Protein AF-A0A7J3IKE1-F1 (afdb_monomer_lite)

pLDDT: mean 85.37, std 11.12, range [59.12, 97.94]

Radius of gyration: 24.13 Å; chains: 1; bounding box: 41×23×79 Å

Foldseek 3Di:
DVVVVVVVVVVVVVVVVVPPDPDDDDDDDPDQEWEDEQVDIPPNPQQWDDDRQEIEGNEAAEHAYEYPHHEQHEDEPCQHEQHHPVPDDNYHYPPYYHYHYDNYD

Secondary structure (DSSP, 8-state):
-HHHHHHHHHHHHHHHHHTT-----PPPP--SEEEE-SS-EESTTSSEEEETTEEEESS-EESEEEEES-EEEEEE-TT--EE--SSS-SEEEES-EEEEEES--

Sequence (105 aa):
MVTIRRISLVLVLVFFLVDCFDFKYVKAQDFAAIVITEYEVNPPEAPIKKNGKLYIFIGDISGRIDIFQATNIILDGAGHTLKGDGAWSGILIVDINGVTIKNLK

Structure (mmCIF, N/CA/C/O backbone):
data_AF-A0A7J3IKE1-F1
#
_entry.id   AF-A0A7J3IKE1-F1
#
loop_
_atom_site.group_PDB
_atom_site.id
_atom_site.type_symbol
_atom_site.label_atom_id
_atom_site.label_alt_id
_atom_site.label_comp_id
_atom_site.label_asym_id
_atom_site.label_entity_id
_atom_site.label_seq_id
_atom_site.pdbx_PDB_ins_code
_atom_site.Cartn_x
_atom_site.Cartn_y
_atom_site.Cartn_z
_atom_site.occupancy
_atom_site.B_iso_or_equiv
_atom_site.auth_seq_id
_atom_site.auth_comp_id
_atom_site.auth_asym_id
_atom_site.auth_atom_id
_atom_site.pdbx_PDB_model_num
ATOM 1 N N . MET A 1 1 ? 28.247 0.589 -61.179 1.00 60.56 1 MET A N 1
ATOM 2 C CA . MET A 1 1 ? 26.913 0.045 -60.815 1.00 60.56 1 MET A CA 1
ATOM 3 C C . MET A 1 1 ? 26.934 -0.913 -59.609 1.00 60.56 1 MET A C 1
ATOM 5 O O . MET A 1 1 ? 25.971 -0.924 -58.854 1.00 60.56 1 MET A O 1
ATOM 9 N N . VAL A 1 2 ? 28.009 -1.684 -59.375 1.00 60.06 2 VAL A N 1
ATOM 10 C CA . VAL A 1 2 ? 28.103 -2.663 -58.261 1.00 60.06 2 VAL A CA 1
ATOM 11 C C . VAL A 1 2 ? 28.288 -2.012 -56.877 1.00 60.06 2 VAL A C 1
ATOM 13 O O . VAL A 1 2 ? 27.703 -2.472 -55.902 1.00 60.06 2 VAL A O 1
ATOM 16 N N . THR A 1 3 ? 29.044 -0.917 -56.780 1.00 69.94 3 THR A N 1
ATOM 17 C CA . THR A 1 3 ? 29.317 -0.191 -55.521 1.00 69.94 3 THR A CA 1
ATOM 18 C C . THR A 1 3 ? 28.073 0.482 -54.939 1.00 69.94 3 THR A C 1
ATOM 20 O O . THR A 1 3 ? 27.832 0.382 -53.743 1.00 69.94 3 THR A O 1
ATOM 23 N N . ILE A 1 4 ? 27.231 1.076 -55.789 1.00 72.31 4 ILE A N 1
ATOM 24 C CA . ILE A 1 4 ? 25.973 1.721 -55.375 1.00 72.31 4 ILE A CA 1
ATOM 25 C C . ILE A 1 4 ? 24.978 0.682 -54.836 1.00 72.31 4 ILE A C 1
ATOM 27 O O . ILE A 1 4 ? 24.439 0.876 -53.756 1.00 72.31 4 ILE A O 1
ATOM 31 N N . ARG A 1 5 ? 24.811 -0.474 -55.506 1.00 72.81 5 ARG A N 1
ATOM 32 C CA . ARG A 1 5 ? 23.930 -1.563 -55.027 1.00 72.81 5 ARG A CA 1
ATOM 33 C C . ARG A 1 5 ? 24.354 -2.128 -53.667 1.00 72.81 5 ARG A C 1
ATOM 35 O O . ARG A 1 5 ? 23.492 -2.500 -52.879 1.00 72.81 5 ARG A O 1
ATOM 42 N N . ARG A 1 6 ? 25.661 -2.189 -53.387 1.00 77.69 6 ARG A N 1
ATOM 43 C CA . ARG A 1 6 ? 26.191 -2.643 -52.088 1.00 77.69 6 ARG A CA 1
ATOM 44 C C . ARG A 1 6 ? 25.922 -1.623 -50.982 1.00 77.69 6 ARG A C 1
ATOM 46 O O . ARG A 1 6 ? 25.487 -2.013 -49.907 1.00 77.69 6 ARG A O 1
ATOM 53 N N . ILE A 1 7 ? 26.110 -0.335 -51.267 1.00 83.12 7 ILE A N 1
ATOM 54 C CA . ILE A 1 7 ? 25.830 0.752 -50.319 1.00 83.12 7 ILE A CA 1
ATOM 55 C C . ILE A 1 7 ? 24.329 0.829 -50.010 1.00 83.12 7 ILE A C 1
ATOM 57 O O . ILE A 1 7 ? 23.957 0.907 -48.843 1.00 83.12 7 ILE A O 1
ATOM 61 N N . SER A 1 8 ? 23.465 0.727 -51.026 1.00 84.50 8 SER A N 1
ATOM 62 C CA . SER A 1 8 ? 22.010 0.727 -50.837 1.00 84.50 8 SER A CA 1
ATOM 63 C C . SER A 1 8 ? 21.529 -0.437 -49.967 1.00 84.50 8 SER A C 1
ATOM 65 O O . SER A 1 8 ? 20.668 -0.233 -49.119 1.00 84.50 8 SER A O 1
ATOM 67 N N . LEU A 1 9 ? 22.101 -1.638 -50.123 1.00 81.81 9 LEU A N 1
ATOM 68 C CA . LEU A 1 9 ? 21.738 -2.795 -49.297 1.00 81.81 9 LEU A CA 1
ATOM 69 C C . LEU A 1 9 ? 22.147 -2.603 -47.831 1.00 81.81 9 LEU A C 1
ATOM 71 O O . LEU A 1 9 ? 21.364 -2.901 -46.936 1.00 81.81 9 LEU A O 1
ATOM 75 N N . VAL A 1 10 ? 23.352 -2.078 -47.591 1.00 87.38 10 VAL A N 1
ATOM 76 C CA . VAL A 1 10 ? 23.843 -1.808 -46.231 1.00 87.38 10 VAL A CA 1
ATOM 77 C C . VAL A 1 10 ? 22.985 -0.742 -45.547 1.00 87.38 10 VAL A C 1
ATOM 79 O O . VAL A 1 10 ? 22.610 -0.923 -44.396 1.00 87.38 10 VAL A O 1
ATOM 82 N N . LEU A 1 11 ? 22.605 0.323 -46.256 1.00 83.25 11 LEU A N 1
ATOM 83 C CA . LEU A 1 11 ? 21.730 1.375 -45.725 1.00 83.25 11 LEU A CA 1
ATOM 84 C C . LEU A 1 11 ? 20.342 0.852 -45.338 1.00 83.25 11 LEU A C 1
ATOM 86 O O . LEU A 1 11 ? 19.855 1.179 -44.261 1.00 83.25 11 LEU A O 1
ATOM 90 N N . VAL A 1 12 ? 19.733 0.011 -46.180 1.00 84.06 12 VAL A N 1
ATOM 91 C CA . VAL A 1 12 ? 18.429 -0.609 -45.887 1.00 84.06 12 VAL A CA 1
ATOM 92 C C . VAL A 1 12 ? 18.519 -1.536 -44.674 1.00 84.06 12 VAL A C 1
ATOM 94 O O . VAL A 1 12 ? 17.634 -1.509 -43.824 1.00 84.06 12 VAL A O 1
ATOM 97 N N . LEU A 1 13 ? 19.601 -2.313 -44.562 1.00 78.50 13 LEU A N 1
ATOM 98 C CA . LEU A 1 13 ? 19.817 -3.214 -43.430 1.00 78.50 13 LEU A CA 1
ATOM 99 C C . LEU A 1 13 ? 19.990 -2.438 -42.116 1.00 78.50 13 LEU A C 1
ATOM 101 O O . LEU A 1 13 ? 19.423 -2.824 -41.101 1.00 78.50 13 LEU A O 1
ATOM 105 N N . VAL A 1 14 ? 20.736 -1.329 -42.144 1.00 81.94 14 V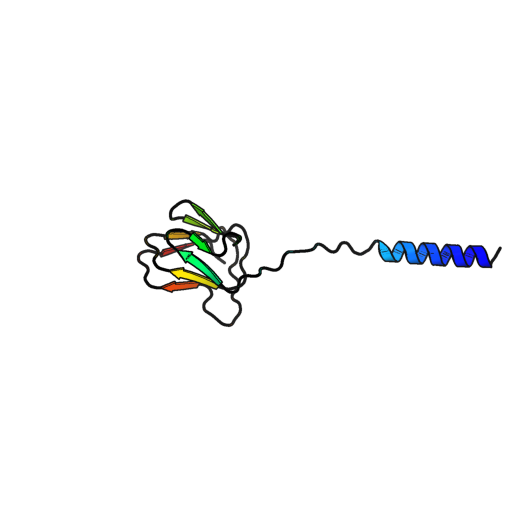AL A N 1
ATOM 106 C CA . VAL A 1 14 ? 20.933 -0.462 -40.974 1.00 81.94 14 VAL A CA 1
ATOM 107 C C . VAL A 1 14 ? 19.621 0.193 -40.557 1.00 81.94 1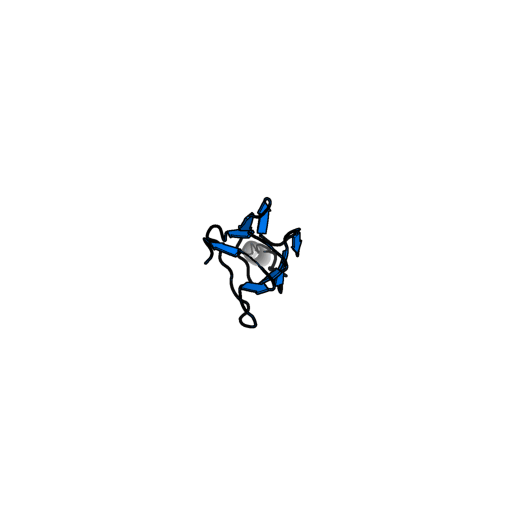4 VAL A C 1
ATOM 109 O O . VAL A 1 14 ? 19.336 0.216 -39.369 1.00 81.94 14 VAL A O 1
ATOM 112 N N . PHE A 1 1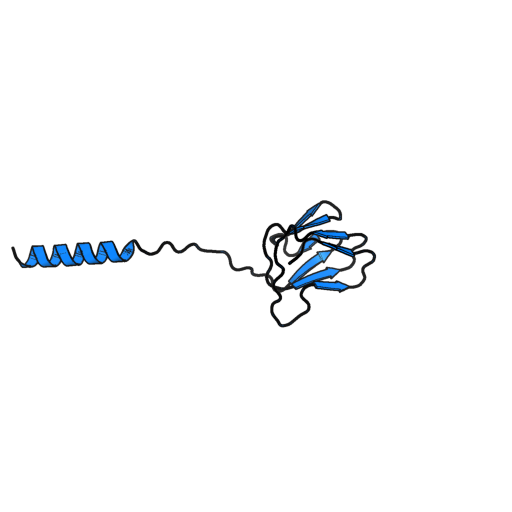5 ? 18.797 0.659 -41.498 1.00 76.31 15 PHE A N 1
ATOM 113 C CA . PHE A 1 15 ? 17.508 1.283 -41.176 1.00 76.31 15 PHE A CA 1
ATOM 114 C C . PHE A 1 15 ? 16.539 0.295 -40.505 1.00 76.31 15 PHE A C 1
ATOM 116 O O . PHE A 1 15 ? 15.957 0.610 -39.473 1.00 76.31 15 PHE A O 1
ATOM 123 N N . PHE A 1 16 ? 16.455 -0.939 -41.016 1.00 73.81 16 PHE A N 1
ATOM 124 C CA . PHE A 1 16 ? 15.618 -2.001 -40.437 1.00 73.81 16 PHE A CA 1
ATOM 125 C C . PHE A 1 16 ? 16.032 -2.413 -39.014 1.00 73.81 16 PHE A C 1
ATOM 127 O O . PHE A 1 16 ? 15.211 -2.925 -38.257 1.00 73.81 16 PHE A O 1
ATOM 134 N N . LEU A 1 17 ? 17.300 -2.215 -38.643 1.00 70.56 17 LEU A N 1
ATOM 135 C CA . LEU A 1 17 ? 17.819 -2.572 -37.320 1.00 70.56 17 LEU A CA 1
ATOM 136 C C . LEU A 1 17 ? 17.442 -1.555 -36.228 1.00 70.56 17 LEU A C 1
ATOM 138 O O . LEU A 1 17 ? 17.548 -1.886 -35.048 1.00 70.56 17 LEU A O 1
ATOM 142 N N . VAL A 1 18 ? 17.004 -0.343 -36.589 1.00 69.19 18 VAL A N 1
ATOM 143 C CA . VAL A 1 18 ? 16.702 0.733 -35.624 1.00 69.19 18 VAL A CA 1
ATOM 144 C C . VAL A 1 18 ? 15.246 0.680 -35.129 1.00 69.19 18 VAL A C 1
ATOM 146 O O . VAL A 1 18 ? 14.976 1.090 -34.004 1.00 69.19 18 VAL A O 1
ATOM 149 N N . ASP A 1 19 ? 14.324 0.090 -35.899 1.00 65.31 19 ASP A N 1
ATOM 150 C CA . ASP A 1 19 ? 12.872 0.150 -35.637 1.00 65.31 19 ASP A CA 1
ATOM 151 C C . ASP A 1 19 ? 12.326 -0.910 -34.652 1.00 65.31 19 ASP A C 1
ATOM 153 O O . ASP A 1 19 ? 11.133 -0.928 -34.354 1.00 65.31 19 ASP A O 1
ATOM 157 N N . CYS A 1 20 ? 13.159 -1.808 -34.114 1.00 65.75 20 CYS A N 1
ATOM 158 C CA . CYS A 1 20 ? 12.686 -2.927 -33.277 1.00 65.75 20 CYS A CA 1
ATOM 159 C C . CYS A 1 20 ? 12.588 -2.607 -31.766 1.00 65.75 20 CYS A C 1
ATOM 161 O O . CYS A 1 20 ? 12.267 -3.484 -30.961 1.00 65.75 20 CYS A O 1
ATOM 163 N N . PHE A 1 21 ? 12.869 -1.375 -31.344 1.00 61.47 21 PHE A N 1
ATOM 164 C CA . PHE A 1 21 ? 13.034 -1.050 -29.926 1.00 61.47 21 PHE A CA 1
ATOM 165 C C . PHE A 1 21 ? 11.947 -0.101 -29.404 1.00 61.47 21 PHE A C 1
ATOM 167 O O . PHE A 1 21 ? 12.187 1.088 -29.215 1.00 61.47 21 PHE A O 1
ATOM 174 N N . ASP A 1 22 ? 10.756 -0.635 -29.112 1.00 73.12 22 ASP A N 1
ATOM 175 C CA . ASP A 1 22 ? 9.754 0.061 -28.287 1.00 73.12 22 ASP A CA 1
ATOM 176 C C . ASP A 1 22 ? 10.070 -0.171 -26.799 1.00 73.12 22 ASP A C 1
ATOM 178 O O . ASP A 1 22 ? 9.571 -1.101 -26.158 1.00 73.12 22 ASP A O 1
ATOM 182 N N . PHE A 1 23 ? 10.974 0.640 -26.245 1.00 62.72 23 PHE A N 1
ATOM 183 C CA . PHE A 1 23 ? 11.235 0.633 -24.808 1.00 62.72 23 PHE A CA 1
ATOM 184 C C . PHE A 1 23 ? 10.184 1.475 -24.091 1.00 62.72 23 PHE A C 1
ATOM 186 O O . PHE A 1 23 ? 10.247 2.705 -24.058 1.00 62.72 23 PHE A O 1
ATOM 193 N N . LYS A 1 24 ? 9.233 0.801 -23.443 1.00 74.94 24 LYS A N 1
ATOM 194 C CA . LYS A 1 24 ? 8.325 1.460 -22.505 1.00 74.94 24 LYS A CA 1
ATOM 195 C C . LYS A 1 24 ? 9.069 1.760 -21.211 1.00 74.94 24 LYS A C 1
ATOM 197 O O . LYS A 1 24 ? 9.360 0.859 -20.428 1.00 74.94 24 LYS A O 1
ATOM 202 N N . TYR A 1 25 ? 9.361 3.035 -20.978 1.00 59.12 25 TYR A N 1
ATOM 203 C CA . TYR A 1 25 ? 9.832 3.502 -19.681 1.00 59.12 25 TYR A CA 1
ATOM 204 C C . TYR A 1 25 ? 8.718 3.302 -18.648 1.00 59.12 25 TYR A C 1
ATOM 206 O O . TYR A 1 25 ? 7.693 3.981 -18.684 1.00 59.12 25 TYR A O 1
ATOM 214 N N . VAL A 1 26 ? 8.912 2.354 -17.732 1.00 63.25 26 VAL A N 1
ATOM 215 C CA . VAL A 1 26 ? 8.065 2.195 -16.547 1.00 63.25 26 VAL A CA 1
ATOM 216 C C . VAL A 1 26 ? 8.796 2.842 -15.380 1.00 63.25 26 VAL A C 1
ATOM 218 O O . VAL A 1 26 ? 9.972 2.562 -15.145 1.00 63.25 26 VAL A O 1
ATOM 221 N N . LYS A 1 27 ? 8.114 3.735 -14.658 1.00 64.56 27 LYS A N 1
ATOM 222 C CA . LYS A 1 27 ? 8.658 4.331 -13.436 1.00 64.56 27 LYS A CA 1
ATOM 223 C C . LYS A 1 27 ? 8.862 3.209 -12.415 1.00 64.56 27 LYS A C 1
ATOM 225 O O . LYS A 1 27 ? 7.898 2.540 -12.050 1.00 64.56 27 LYS A O 1
ATOM 230 N N . ALA A 1 28 ? 10.103 2.987 -11.983 1.00 63.19 28 ALA A N 1
ATOM 231 C CA . ALA A 1 28 ? 10.374 2.080 -10.875 1.00 63.19 28 ALA A CA 1
ATOM 232 C C . ALA A 1 28 ? 9.685 2.613 -9.611 1.00 63.19 28 ALA A C 1
ATOM 234 O O . ALA A 1 28 ? 9.654 3.825 -9.380 1.00 63.19 28 ALA A O 1
ATOM 235 N N . GLN A 1 29 ? 9.102 1.719 -8.815 1.00 67.12 29 GLN A N 1
ATOM 236 C CA . GLN A 1 29 ? 8.557 2.096 -7.519 1.00 67.12 29 GLN A CA 1
ATOM 237 C C . GLN A 1 29 ? 9.716 2.443 -6.582 1.00 67.12 29 GLN A C 1
ATOM 239 O O . GLN A 1 29 ? 10.540 1.586 -6.279 1.00 67.12 29 GLN A O 1
ATOM 244 N N . ASP A 1 30 ? 9.772 3.699 -6.146 1.00 66.19 30 ASP A N 1
ATOM 245 C CA . ASP A 1 30 ? 10.898 4.275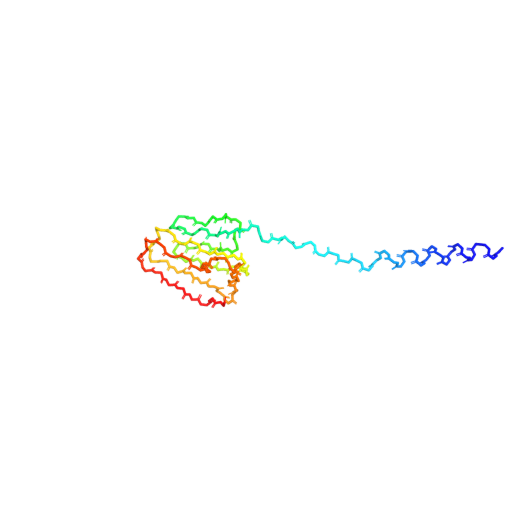 -5.401 1.00 66.19 30 ASP A CA 1
ATOM 246 C C . ASP A 1 30 ? 10.562 4.448 -3.910 1.00 66.19 30 ASP A C 1
ATOM 248 O O . ASP A 1 30 ? 10.825 5.481 -3.299 1.00 66.19 30 ASP A O 1
ATOM 252 N N . PHE A 1 31 ? 9.868 3.466 -3.328 1.00 66.69 31 PHE A N 1
ATOM 253 C CA . PHE A 1 31 ? 9.360 3.560 -1.959 1.00 66.69 31 PHE A CA 1
ATOM 254 C C . PHE A 1 31 ? 9.888 2.397 -1.125 1.00 66.69 31 PHE A C 1
ATOM 256 O O . PHE A 1 31 ? 9.461 1.260 -1.303 1.00 66.69 31 PHE A O 1
ATOM 263 N N . ALA A 1 32 ? 10.800 2.687 -0.193 1.00 72.56 32 ALA A N 1
ATOM 264 C CA . ALA A 1 32 ? 11.245 1.702 0.792 1.00 72.56 32 ALA A CA 1
ATOM 265 C C . ALA A 1 32 ? 10.109 1.335 1.768 1.00 72.56 32 ALA A C 1
ATOM 267 O O . ALA A 1 32 ? 9.938 0.171 2.119 1.00 72.56 32 ALA A O 1
ATOM 268 N N . ALA A 1 33 ? 9.303 2.322 2.170 1.00 88.25 33 ALA A N 1
ATOM 269 C CA . ALA A 1 33 ? 8.129 2.137 3.013 1.00 88.25 33 ALA A CA 1
ATOM 270 C C . ALA A 1 33 ? 7.047 3.162 2.658 1.00 88.25 33 ALA A C 1
ATOM 272 O O . ALA A 1 33 ? 7.357 4.324 2.389 1.00 88.25 33 ALA A O 1
ATOM 273 N N . ILE A 1 34 ? 5.787 2.731 2.681 1.00 93.25 34 ILE A N 1
ATOM 274 C CA . ILE A 1 34 ? 4.620 3.611 2.595 1.00 93.25 34 ILE A CA 1
ATOM 275 C C . ILE A 1 34 ? 4.045 3.750 3.997 1.00 93.25 34 ILE A C 1
ATOM 277 O O . ILE A 1 34 ? 3.635 2.765 4.607 1.00 93.25 34 ILE A O 1
ATOM 281 N N . VAL A 1 35 ? 3.999 4.977 4.496 1.00 94.62 35 VAL A N 1
ATOM 282 C CA . VAL A 1 35 ? 3.481 5.292 5.821 1.00 94.62 35 VAL A CA 1
ATOM 283 C C . VAL A 1 35 ? 2.029 5.732 5.712 1.00 94.62 35 VAL A C 1
ATOM 285 O O . VAL A 1 35 ? 1.699 6.650 4.961 1.00 94.62 35 VAL A O 1
ATOM 288 N N . ILE A 1 36 ? 1.159 5.084 6.479 1.00 94.69 36 ILE A N 1
ATOM 289 C CA . ILE A 1 36 ? -0.258 5.416 6.592 1.00 94.69 36 ILE A CA 1
ATOM 290 C C . ILE A 1 36 ? -0.530 5.908 8.010 1.00 94.69 36 ILE A C 1
ATOM 292 O O . ILE A 1 36 ? -0.344 5.180 8.985 1.00 94.69 36 ILE A O 1
ATOM 296 N N . THR A 1 37 ? -1.031 7.134 8.118 1.00 92.62 37 THR A N 1
ATOM 297 C CA . THR A 1 37 ? -1.533 7.704 9.374 1.00 92.62 37 THR A CA 1
ATOM 298 C C . THR A 1 37 ? -3.006 8.062 9.232 1.00 92.62 37 THR A C 1
ATOM 300 O O . THR A 1 37 ? -3.568 8.011 8.133 1.00 92.62 37 THR A O 1
ATOM 303 N N . GLU A 1 38 ? -3.657 8.477 10.321 1.00 88.12 38 GLU A N 1
ATOM 304 C CA . GLU A 1 38 ? -5.037 8.979 10.260 1.00 88.12 38 GLU A CA 1
ATOM 305 C C . GLU A 1 38 ? -5.195 10.184 9.313 1.00 88.12 38 GLU A C 1
ATOM 307 O O . GLU A 1 38 ? -6.276 10.385 8.756 1.00 88.12 38 GLU A O 1
ATOM 312 N N . TYR A 1 39 ? -4.129 10.948 9.046 1.00 88.75 39 TYR A N 1
ATOM 313 C CA . TYR A 1 39 ? -4.187 12.198 8.278 1.00 88.75 39 TYR A CA 1
ATOM 314 C C . TYR A 1 39 ? -3.620 12.083 6.867 1.00 88.75 39 TYR A C 1
ATOM 316 O O . TYR A 1 39 ? -4.178 12.694 5.953 1.00 88.75 39 TYR A O 1
ATOM 324 N N . GLU A 1 40 ? -2.654 11.202 6.632 1.00 92.12 40 GLU A N 1
ATOM 325 C CA . GLU A 1 40 ? -1.931 11.171 5.361 1.00 92.12 40 GLU A CA 1
ATOM 326 C C . GLU A 1 40 ? -1.487 9.772 4.923 1.00 92.12 40 GLU A C 1
ATOM 328 O O . GLU A 1 40 ? -1.498 8.808 5.691 1.00 92.12 40 GLU A O 1
ATOM 333 N N . VAL A 1 41 ? -1.118 9.699 3.645 1.00 95.06 41 VAL A N 1
ATOM 334 C CA . VAL A 1 41 ? -0.319 8.625 3.061 1.00 95.06 41 VAL A CA 1
ATOM 335 C C . VAL A 1 41 ? 0.979 9.271 2.596 1.00 95.06 41 VAL A C 1
ATOM 337 O O . VAL A 1 41 ? 0.935 10.245 1.844 1.00 95.06 41 VAL A O 1
ATOM 340 N N . ASN A 1 42 ? 2.112 8.746 3.047 1.00 93.19 42 ASN A N 1
ATOM 341 C CA . ASN A 1 42 ? 3.434 9.244 2.693 1.00 93.19 42 ASN A CA 1
ATOM 342 C C . ASN A 1 42 ? 4.261 8.109 2.068 1.00 93.19 42 ASN A C 1
ATOM 344 O O . ASN A 1 42 ? 4.400 7.058 2.697 1.00 93.19 42 ASN A O 1
AT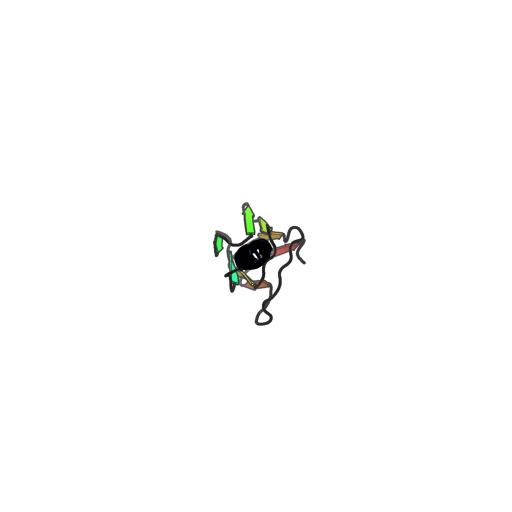OM 348 N N . PRO A 1 43 ? 4.828 8.286 0.867 1.00 92.00 43 PRO A N 1
ATOM 349 C CA . PRO A 1 43 ? 4.723 9.471 0.011 1.00 92.00 43 PRO A CA 1
ATOM 350 C C . PRO A 1 43 ? 3.327 9.657 -0.607 1.00 92.00 43 PRO A C 1
ATOM 352 O O . PRO A 1 43 ? 2.612 8.671 -0.803 1.00 92.00 43 PRO A O 1
ATOM 355 N N . PRO A 1 44 ? 2.924 10.901 -0.932 1.00 91.12 44 PRO A N 1
ATOM 356 C CA . PRO A 1 44 ? 1.607 11.188 -1.504 1.00 91.12 44 PRO A CA 1
ATOM 357 C C . PRO A 1 44 ? 1.425 10.604 -2.912 1.00 91.12 44 PRO A C 1
ATOM 359 O O . PRO A 1 44 ? 0.295 10.442 -3.368 1.00 91.12 44 PRO A O 1
ATOM 362 N N . GLU A 1 45 ? 2.516 10.257 -3.601 1.00 90.50 45 GLU A N 1
ATOM 363 C CA . GLU A 1 45 ? 2.498 9.566 -4.893 1.00 90.50 45 GLU A CA 1
ATOM 364 C C . GLU A 1 45 ? 2.374 8.040 -4.770 1.00 90.50 45 GLU A C 1
ATOM 366 O O . GLU A 1 45 ? 2.349 7.349 -5.794 1.00 90.50 45 GLU A O 1
ATOM 371 N N . ALA A 1 46 ? 2.322 7.491 -3.551 1.00 92.81 46 ALA A N 1
ATOM 372 C CA . ALA A 1 46 ? 2.078 6.070 -3.349 1.00 92.81 46 ALA A CA 1
ATOM 373 C C . ALA A 1 46 ? 0.756 5.657 -4.025 1.00 92.81 46 ALA A C 1
ATOM 375 O O . ALA A 1 46 ? -0.208 6.428 -4.018 1.00 92.81 46 ALA A O 1
ATOM 376 N N . PRO A 1 47 ? 0.657 4.438 -4.584 1.00 93.75 47 PRO A N 1
ATOM 377 C CA . PRO A 1 47 ? -0.540 3.973 -5.283 1.00 93.75 47 PRO A CA 1
ATOM 378 C C . PRO A 1 47 ? -1.646 3.558 -4.293 1.00 93.75 47 PRO A C 1
ATOM 380 O O . PRO A 1 47 ? -2.210 2.468 -4.376 1.00 93.75 47 PRO A O 1
ATOM 383 N N . ILE A 1 48 ? -1.976 4.444 -3.353 1.00 95.81 48 ILE A N 1
ATOM 384 C CA . ILE A 1 48 ? -3.035 4.298 -2.360 1.00 95.81 48 ILE A CA 1
ATOM 385 C C . ILE A 1 48 ? -3.903 5.552 -2.393 1.00 95.81 48 ILE A C 1
ATOM 387 O O . ILE A 1 48 ? -3.441 6.669 -2.168 1.00 95.81 48 ILE A O 1
ATOM 391 N N . LYS A 1 49 ? -5.200 5.367 -2.620 1.00 96.31 49 LYS A N 1
ATOM 392 C CA . LYS A 1 49 ? -6.197 6.430 -2.542 1.00 96.31 49 LYS A CA 1
ATOM 393 C C . LYS A 1 49 ? -6.836 6.445 -1.159 1.00 96.31 49 LYS A C 1
ATOM 395 O O . LYS A 1 49 ? -7.441 5.460 -0.738 1.00 96.31 49 LYS A O 1
ATOM 400 N N . LYS A 1 50 ? -6.758 7.587 -0.479 1.00 95.31 50 LYS A N 1
ATOM 401 C CA . LYS A 1 50 ? -7.425 7.817 0.804 1.00 95.31 50 LYS A CA 1
ATOM 402 C C . LYS A 1 50 ? -8.834 8.389 0.612 1.00 95.31 50 LYS A C 1
ATOM 404 O O . LYS A 1 50 ? -9.025 9.343 -0.140 1.00 95.31 50 LYS A O 1
ATOM 409 N N . ASN A 1 51 ? -9.806 7.843 1.338 1.00 94.81 51 ASN A N 1
ATOM 410 C CA . ASN A 1 51 ? -11.166 8.361 1.471 1.00 94.81 51 ASN A CA 1
ATOM 411 C C . ASN A 1 51 ? -11.630 8.244 2.935 1.00 94.81 51 ASN A C 1
ATOM 413 O O . ASN A 1 51 ? -12.143 7.209 3.365 1.00 94.81 51 ASN A O 1
ATOM 417 N N . GLY A 1 52 ? -11.402 9.296 3.728 1.00 93.50 52 GLY A N 1
ATOM 418 C CA . GLY A 1 52 ? -11.654 9.264 5.170 1.00 93.50 52 GLY A CA 1
ATOM 419 C C . GLY A 1 52 ? -10.802 8.192 5.857 1.00 93.50 52 GLY A C 1
ATOM 420 O O . GLY A 1 52 ? -9.577 8.287 5.841 1.00 93.50 52 GLY A O 1
ATOM 421 N N . LYS A 1 53 ? -11.455 7.169 6.426 1.00 93.81 53 LYS A N 1
ATOM 422 C CA . LYS A 1 53 ? -10.807 6.018 7.088 1.00 93.81 53 LYS A CA 1
ATOM 423 C C . LYS A 1 53 ? -10.547 4.823 6.162 1.00 93.81 53 LYS A C 1
ATOM 425 O O . LYS A 1 53 ? -10.019 3.810 6.613 1.00 93.81 53 LYS A O 1
ATOM 430 N N . LEU A 1 54 ? -10.932 4.917 4.889 1.00 95.88 54 LEU A N 1
ATOM 431 C CA . LEU A 1 54 ? -10.730 3.879 3.881 1.00 95.88 54 LEU A CA 1
ATOM 432 C C . LEU A 1 54 ? -9.512 4.216 3.010 1.00 95.88 54 LEU A C 1
ATOM 434 O O . LEU A 1 54 ? -9.460 5.280 2.396 1.00 95.88 54 LEU A O 1
ATOM 438 N N . TYR A 1 55 ? -8.563 3.291 2.931 1.00 96.69 55 TYR A N 1
ATOM 439 C CA . TYR A 1 55 ? -7.333 3.383 2.150 1.00 96.69 55 TYR A CA 1
ATOM 440 C C . TYR A 1 55 ? -7.354 2.270 1.109 1.00 96.69 55 TYR A C 1
ATOM 442 O O . TYR A 1 55 ? -7.361 1.098 1.471 1.00 96.69 55 TYR A O 1
ATOM 450 N N . ILE A 1 56 ? -7.419 2.632 -0.171 1.00 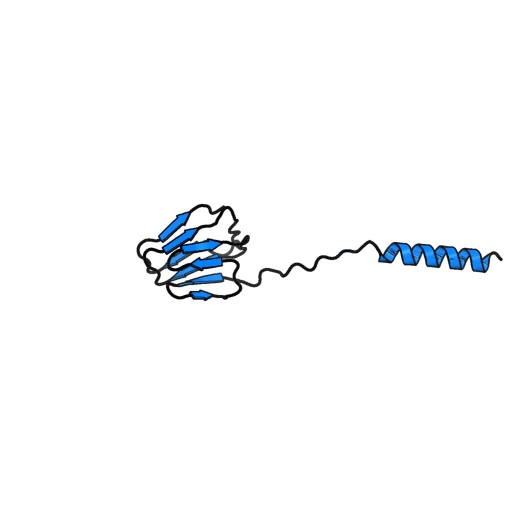97.94 56 ILE A N 1
ATOM 451 C CA . ILE A 1 56 ? -7.637 1.690 -1.275 1.00 97.94 56 ILE A CA 1
ATOM 452 C C . ILE A 1 56 ? -6.393 1.641 -2.151 1.00 97.94 56 ILE A C 1
ATOM 454 O O . ILE A 1 56 ? -5.954 2.686 -2.631 1.00 97.94 56 ILE A O 1
ATOM 458 N N . PHE A 1 57 ? -5.849 0.456 -2.404 1.00 96.81 57 PHE A N 1
ATOM 459 C CA . PHE A 1 57 ? -4.776 0.303 -3.386 1.00 96.81 57 PHE A CA 1
ATOM 460 C C . PHE A 1 57 ? -5.323 0.574 -4.789 1.00 96.81 57 PHE A C 1
ATOM 462 O O . PHE A 1 57 ? -6.397 0.098 -5.152 1.00 96.81 57 PHE A O 1
ATOM 469 N N . ILE A 1 58 ? -4.573 1.333 -5.581 1.00 96.62 58 ILE A N 1
ATOM 470 C CA . ILE A 1 58 ? -4.882 1.616 -6.994 1.00 96.62 58 ILE A CA 1
ATOM 471 C C . ILE A 1 58 ? -3.833 1.024 -7.948 1.00 96.62 58 ILE A C 1
ATOM 473 O O . ILE A 1 58 ? -3.855 1.290 -9.148 1.00 96.62 58 ILE A O 1
ATOM 477 N N . GLY A 1 59 ? -2.897 0.248 -7.405 1.00 94.06 59 GLY A N 1
ATOM 478 C CA . GLY A 1 59 ? -1.825 -0.427 -8.117 1.00 94.06 59 GLY A CA 1
ATOM 479 C C . GLY A 1 59 ? -1.110 -1.409 -7.194 1.00 94.06 59 GLY A C 1
ATOM 480 O O . GLY A 1 59 ? -1.288 -1.368 -5.976 1.00 94.06 59 GLY A O 1
ATOM 481 N N . ASP A 1 60 ? -0.304 -2.289 -7.783 1.00 92.44 60 ASP A N 1
ATOM 482 C CA . ASP A 1 60 ? 0.547 -3.193 -7.011 1.00 92.44 60 ASP A CA 1
ATOM 483 C C . ASP A 1 60 ? 1.660 -2.408 -6.306 1.00 92.44 60 ASP A C 1
ATOM 485 O O . ASP A 1 60 ? 2.170 -1.414 -6.828 1.00 92.44 60 ASP A O 1
ATOM 489 N N . ILE A 1 61 ? 2.034 -2.863 -5.112 1.00 91.38 61 ILE A N 1
ATOM 490 C CA . ILE A 1 61 ? 3.030 -2.223 -4.254 1.00 91.38 61 ILE A CA 1
ATOM 491 C C . ILE A 1 61 ? 4.153 -3.219 -3.994 1.00 91.38 61 ILE A C 1
ATOM 493 O O . ILE A 1 61 ? 3.916 -4.316 -3.504 1.00 91.38 61 ILE A O 1
ATOM 497 N N . SER A 1 62 ? 5.387 -2.825 -4.282 1.00 89.62 62 SER A N 1
ATOM 498 C CA . SER A 1 62 ? 6.603 -3.481 -3.797 1.00 89.62 62 SER A CA 1
ATOM 499 C C . SER A 1 62 ? 7.180 -2.710 -2.609 1.00 89.62 62 SER A C 1
ATOM 501 O O . SER A 1 62 ? 7.289 -1.489 -2.672 1.00 89.62 62 SER A O 1
ATOM 503 N N . GLY A 1 63 ? 7.546 -3.407 -1.537 1.00 89.56 63 GLY A N 1
ATOM 504 C CA . GLY A 1 63 ? 8.065 -2.814 -0.302 1.00 89.56 63 GLY A CA 1
ATOM 505 C C . GLY A 1 63 ? 7.199 -3.166 0.903 1.00 89.56 63 GLY A C 1
ATOM 506 O O . GLY A 1 63 ? 6.658 -4.272 0.984 1.00 89.56 63 GLY A O 1
ATOM 507 N N . ARG A 1 64 ? 7.067 -2.224 1.840 1.00 91.06 64 ARG A N 1
ATOM 508 C CA . ARG A 1 64 ? 6.268 -2.400 3.059 1.00 91.06 64 ARG A CA 1
ATOM 509 C C . ARG A 1 64 ? 5.296 -1.256 3.312 1.00 91.06 64 ARG A C 1
ATOM 511 O O . ARG A 1 64 ? 5.498 -0.138 2.836 1.00 91.06 64 ARG A O 1
ATOM 518 N N . ILE A 1 65 ? 4.270 -1.541 4.104 1.00 93.31 65 ILE A N 1
ATOM 519 C CA . ILE A 1 65 ? 3.302 -0.566 4.604 1.00 93.31 65 ILE A CA 1
ATOM 520 C C . ILE A 1 65 ? 3.438 -0.458 6.112 1.00 93.31 65 ILE A C 1
ATOM 522 O O . ILE A 1 65 ? 3.244 -1.443 6.819 1.00 93.31 65 ILE A O 1
ATOM 526 N N . ASP A 1 66 ? 3.686 0.750 6.596 1.00 93.75 66 ASP A N 1
ATOM 527 C CA . ASP A 1 66 ? 3.769 1.044 8.017 1.00 93.75 66 ASP A CA 1
ATOM 528 C C . ASP A 1 66 ? 2.551 1.885 8.419 1.00 93.75 66 ASP A C 1
ATOM 530 O O . ASP A 1 66 ? 2.358 3.001 7.938 1.00 93.75 66 ASP A O 1
ATOM 534 N N . ILE A 1 67 ? 1.700 1.347 9.288 1.00 93.81 67 ILE A N 1
ATOM 535 C CA . ILE A 1 67 ? 0.505 2.030 9.785 1.00 93.81 67 ILE A CA 1
ATOM 536 C C . ILE A 1 67 ? 0.779 2.510 11.213 1.00 93.81 67 ILE A C 1
ATOM 538 O O . ILE A 1 67 ? 1.081 1.695 12.087 1.00 93.81 67 ILE A O 1
ATOM 542 N N . PHE A 1 68 ? 0.642 3.815 11.458 1.00 91.88 68 PHE A N 1
ATOM 543 C CA . PHE A 1 68 ? 0.891 4.434 12.765 1.00 91.88 68 PHE A CA 1
ATOM 544 C C . PHE A 1 68 ? -0.270 5.313 13.214 1.00 91.88 68 PHE A C 1
ATOM 546 O O . PHE A 1 68 ? -0.842 6.048 12.407 1.00 91.88 68 PHE A O 1
ATOM 553 N N . GLN A 1 69 ? -0.569 5.279 14.519 1.00 85.94 69 GLN A N 1
ATOM 554 C CA . GLN A 1 69 ? -1.496 6.211 15.187 1.00 85.94 69 GLN A CA 1
ATOM 555 C C . GLN A 1 69 ? -2.859 6.345 14.482 1.00 85.94 69 GLN A C 1
ATOM 557 O O . GLN A 1 69 ? -3.499 7.393 14.508 1.00 85.94 69 GLN A O 1
ATOM 562 N N . ALA A 1 70 ? -3.300 5.286 13.807 1.00 83.75 70 ALA A N 1
ATOM 563 C CA . ALA A 1 70 ? -4.574 5.252 13.111 1.00 83.75 70 ALA A CA 1
ATOM 564 C C . ALA A 1 70 ? -5.661 4.673 14.034 1.00 83.75 70 ALA A C 1
ATOM 566 O O . ALA A 1 70 ? -5.376 3.973 15.000 1.00 83.75 70 ALA A O 1
ATOM 567 N N . THR A 1 71 ? -6.937 4.952 13.779 1.00 90.19 71 THR A N 1
ATOM 568 C CA . THR A 1 71 ? -8.026 4.310 14.537 1.00 90.19 71 THR A CA 1
ATOM 569 C C . THR A 1 71 ? -9.195 3.993 13.620 1.00 90.19 71 THR A C 1
ATOM 571 O O . THR A 1 71 ? -9.693 4.884 12.926 1.00 90.19 71 THR A O 1
ATOM 574 N N . ASN A 1 72 ? -9.694 2.755 13.664 1.00 92.00 72 ASN A N 1
ATOM 575 C CA . ASN A 1 72 ? -10.833 2.280 12.868 1.00 92.00 72 ASN A CA 1
ATOM 576 C C . ASN A 1 72 ? -10.635 2.472 11.357 1.00 92.00 72 ASN A C 1
ATOM 578 O O . ASN A 1 72 ? -11.552 2.912 10.662 1.00 92.00 72 ASN A O 1
ATOM 582 N N . ILE A 1 73 ? -9.428 2.188 10.860 1.00 93.00 73 ILE A N 1
ATOM 583 C CA . ILE A 1 73 ? -9.117 2.298 9.433 1.00 93.00 73 ILE A CA 1
ATOM 584 C C . ILE A 1 73 ? -9.345 0.981 8.696 1.00 93.00 73 ILE A C 1
ATOM 586 O O . ILE A 1 73 ? -9.232 -0.112 9.255 1.00 93.00 73 ILE A O 1
ATOM 590 N N . ILE A 1 74 ? -9.636 1.103 7.407 1.00 95.94 74 ILE A N 1
ATOM 591 C CA . ILE A 1 74 ? -9.795 -0.015 6.487 1.00 95.94 74 ILE A CA 1
ATOM 592 C C . ILE A 1 74 ? -8.730 0.125 5.405 1.00 95.94 74 ILE A C 1
ATOM 594 O O . ILE A 1 74 ? -8.743 1.101 4.659 1.00 95.94 74 ILE A O 1
ATOM 598 N N . LEU A 1 75 ? -7.843 -0.859 5.310 1.00 96.06 75 LEU A N 1
ATOM 599 C CA . LEU A 1 75 ? -6.919 -1.032 4.199 1.00 96.06 75 LEU A CA 1
ATOM 600 C C . LEU A 1 75 ? -7.522 -2.049 3.223 1.00 96.06 75 LEU A C 1
ATOM 602 O O . LEU A 1 75 ? -7.659 -3.231 3.540 1.00 96.06 75 LEU A O 1
ATOM 606 N N . ASP A 1 76 ? -7.928 -1.579 2.050 1.00 97.94 76 ASP A N 1
ATOM 607 C CA . ASP A 1 76 ? -8.533 -2.382 0.992 1.00 97.94 76 ASP A CA 1
ATOM 608 C C . ASP A 1 76 ? -7.539 -2.545 -0.160 1.00 97.94 76 ASP A C 1
ATOM 610 O O . ASP A 1 76 ? -7.234 -1.592 -0.878 1.00 97.94 76 ASP A O 1
ATOM 614 N N . GLY A 1 77 ? -7.030 -3.760 -0.345 1.00 97.19 77 GLY A N 1
ATOM 615 C CA . GLY A 1 77 ? -6.112 -4.072 -1.435 1.00 97.19 77 GLY A CA 1
ATOM 616 C C . GLY A 1 77 ? -6.771 -4.037 -2.814 1.00 97.19 77 GLY A C 1
ATOM 617 O O . GLY A 1 77 ? -6.060 -4.051 -3.809 1.00 97.19 77 GLY A O 1
ATOM 618 N N . ALA A 1 78 ? -8.107 -4.008 -2.915 1.00 97.94 78 ALA A N 1
ATOM 619 C CA . ALA A 1 78 ? -8.844 -4.008 -4.186 1.00 97.94 78 ALA A CA 1
ATOM 620 C C . ALA A 1 78 ? -8.398 -5.099 -5.195 1.00 97.94 78 ALA A C 1
ATOM 622 O O . ALA A 1 78 ? -8.606 -4.973 -6.399 1.00 97.94 78 ALA A O 1
ATOM 623 N N . GLY A 1 79 ? -7.803 -6.195 -4.710 1.00 97.00 79 GLY A N 1
ATOM 624 C CA . GLY A 1 79 ? -7.262 -7.287 -5.520 1.00 97.00 79 GLY A CA 1
ATOM 625 C C . GLY A 1 79 ? -5.825 -7.094 -6.020 1.00 97.00 79 GLY A C 1
ATOM 626 O O . GLY A 1 79 ? -5.343 -7.989 -6.727 1.00 97.00 79 GLY A O 1
ATOM 627 N N . HIS A 1 80 ? -5.169 -5.986 -5.660 1.00 96.44 80 HIS A N 1
ATOM 628 C CA . HIS A 1 80 ? -3.752 -5.707 -5.897 1.00 96.44 80 HIS A CA 1
ATOM 629 C C . HIS A 1 80 ? -2.838 -6.468 -4.934 1.00 96.44 80 HIS A C 1
ATOM 631 O O . HIS A 1 80 ? -3.269 -6.977 -3.895 1.00 96.44 80 HIS A O 1
ATOM 637 N N . THR A 1 81 ? -1.566 -6.540 -5.311 1.00 94.31 81 THR A N 1
ATOM 638 C CA . THR A 1 81 ? -0.534 -7.296 -4.595 1.00 94.31 81 THR A CA 1
ATOM 639 C C . THR A 1 81 ? 0.332 -6.378 -3.739 1.00 94.31 81 THR A C 1
ATOM 641 O O . THR A 1 81 ? 0.752 -5.315 -4.207 1.00 94.31 81 THR A O 1
ATOM 644 N N . LEU A 1 82 ? 0.667 -6.815 -2.523 1.00 93.00 82 LEU A N 1
ATOM 645 C CA . LEU A 1 82 ? 1.769 -6.254 -1.736 1.00 93.00 82 LEU A CA 1
ATOM 646 C C . LEU A 1 82 ? 2.951 -7.224 -1.735 1.00 93.00 82 LEU A C 1
ATOM 648 O O . LEU A 1 82 ? 2.971 -8.227 -1.023 1.00 93.00 82 LEU A O 1
ATOM 652 N N . LYS A 1 83 ? 3.970 -6.911 -2.529 1.00 90.06 83 LYS A N 1
ATOM 653 C CA . LYS A 1 83 ? 5.186 -7.707 -2.633 1.00 90.06 83 LYS A CA 1
ATOM 654 C C . LYS A 1 83 ? 6.241 -7.194 -1.656 1.00 90.06 83 LYS A C 1
ATOM 656 O O . LYS A 1 83 ? 6.829 -6.140 -1.877 1.00 90.06 83 LYS A O 1
ATOM 661 N N . GLY A 1 84 ? 6.519 -7.971 -0.612 1.00 85.12 84 GLY A N 1
ATOM 662 C CA . GLY A 1 84 ? 7.601 -7.669 0.326 1.00 85.12 84 GLY A CA 1
ATOM 663 C C . GLY A 1 84 ? 8.979 -7.609 -0.348 1.00 85.12 84 GLY A C 1
ATOM 664 O O . GLY A 1 84 ? 9.228 -8.278 -1.353 1.00 85.12 84 GLY A O 1
ATOM 665 N N . ASP A 1 85 ? 9.883 -6.825 0.238 1.00 78.81 85 ASP A N 1
ATOM 666 C CA . ASP A 1 85 ? 11.283 -6.679 -0.189 1.00 78.81 85 ASP A CA 1
ATOM 667 C C . ASP A 1 85 ? 12.210 -7.791 0.346 1.00 78.81 85 ASP A C 1
ATOM 669 O O . ASP A 1 85 ? 13.377 -7.868 -0.031 1.00 78.81 85 ASP A O 1
ATOM 673 N N . GLY A 1 86 ? 11.689 -8.669 1.209 1.00 80.56 86 GLY A N 1
ATOM 674 C CA . GLY A 1 86 ? 12.432 -9.762 1.839 1.00 80.56 86 GLY A CA 1
ATOM 675 C C . GLY A 1 86 ? 13.265 -9.351 3.057 1.00 80.56 86 GLY A C 1
ATOM 676 O O . GLY A 1 86 ? 13.916 -10.214 3.643 1.00 80.56 86 GLY A O 1
ATOM 677 N N . ALA A 1 87 ? 13.243 -8.076 3.456 1.00 76.69 87 ALA A N 1
ATOM 678 C CA . ALA A 1 87 ? 13.993 -7.563 4.603 1.00 76.69 87 ALA A CA 1
ATOM 679 C C . ALA A 1 87 ? 13.103 -7.293 5.828 1.00 76.69 87 ALA A C 1
ATOM 681 O O . ALA A 1 87 ? 13.567 -7.427 6.961 1.00 76.69 87 ALA A O 1
ATOM 682 N N . TRP A 1 88 ? 11.832 -6.938 5.614 1.00 77.19 88 TRP A N 1
ATOM 683 C CA . TRP A 1 88 ? 10.915 -6.502 6.674 1.00 77.19 88 TRP A CA 1
ATOM 684 C C . TRP A 1 88 ? 9.543 -7.187 6.609 1.00 77.19 88 TRP A C 1
ATOM 686 O O . TRP A 1 88 ? 9.244 -7.971 5.707 1.00 77.19 88 TRP A O 1
ATOM 696 N N . SER A 1 89 ? 8.684 -6.875 7.583 1.00 86.81 89 SER A N 1
ATOM 697 C CA . SER A 1 89 ? 7.255 -7.188 7.523 1.00 86.81 89 SER A CA 1
ATOM 698 C C . SER A 1 89 ? 6.617 -6.486 6.324 1.00 86.81 89 SER A C 1
ATOM 700 O O . SER A 1 89 ? 6.855 -5.299 6.123 1.00 86.81 89 SER A O 1
ATOM 702 N N . GLY A 1 90 ? 5.765 -7.182 5.564 1.00 88.75 90 GLY A N 1
ATOM 703 C CA . GLY A 1 90 ? 5.013 -6.549 4.473 1.00 88.75 90 GLY A CA 1
ATOM 704 C C . GLY A 1 90 ? 4.084 -5.446 4.988 1.00 88.75 90 GLY A C 1
ATOM 705 O O . GLY A 1 90 ? 4.058 -4.352 4.437 1.00 88.75 90 GLY A O 1
ATOM 706 N N . ILE A 1 91 ? 3.373 -5.706 6.089 1.00 92.25 91 ILE A N 1
ATOM 707 C CA . ILE A 1 91 ? 2.563 -4.703 6.787 1.00 92.25 91 ILE A CA 1
ATOM 708 C C . ILE A 1 91 ? 2.981 -4.673 8.253 1.00 92.25 91 ILE A C 1
ATOM 710 O O . ILE A 1 91 ? 2.940 -5.699 8.935 1.00 92.25 91 ILE A O 1
ATOM 714 N N . LEU A 1 92 ? 3.361 -3.496 8.734 1.00 91.81 92 LEU A N 1
ATOM 715 C CA . LEU A 1 92 ? 3.635 -3.203 10.131 1.00 91.81 92 LEU A CA 1
ATOM 716 C C . LEU A 1 92 ? 2.517 -2.317 10.694 1.00 91.81 92 LEU A C 1
ATOM 718 O O . LEU A 1 92 ? 2.112 -1.335 10.079 1.00 91.81 92 LEU A O 1
ATOM 722 N N . ILE A 1 93 ? 2.017 -2.674 11.875 1.00 91.31 93 ILE A N 1
ATOM 723 C CA . ILE A 1 93 ? 0.916 -1.994 12.565 1.00 91.31 93 ILE A CA 1
ATOM 724 C C . ILE A 1 93 ? 1.407 -1.647 13.972 1.00 91.31 93 ILE A C 1
ATOM 726 O O . ILE A 1 93 ? 1.718 -2.561 14.736 1.00 91.31 93 ILE A O 1
ATOM 730 N N . VAL A 1 94 ? 1.485 -0.357 14.319 1.00 87.56 94 VAL A N 1
ATOM 731 C CA . VAL A 1 94 ? 1.991 0.106 15.627 1.00 87.56 94 VAL A CA 1
ATOM 732 C C . VAL A 1 94 ? 1.064 1.145 16.252 1.00 87.56 94 VAL A C 1
ATOM 734 O O . VAL A 1 94 ? 0.719 2.138 15.613 1.00 87.56 94 VAL A O 1
ATOM 737 N N . ASP A 1 95 ? 0.708 0.921 17.520 1.00 75.88 95 ASP A N 1
ATOM 738 C CA . ASP A 1 95 ? -0.124 1.810 18.344 1.00 75.88 95 ASP A CA 1
ATOM 739 C C . ASP A 1 95 ? -1.495 2.126 17.715 1.00 75.88 95 ASP A C 1
ATOM 741 O O . ASP A 1 95 ? -1.872 3.285 17.533 1.00 75.88 95 ASP A O 1
ATOM 745 N N . ILE A 1 96 ? -2.244 1.073 17.350 1.00 74.19 96 ILE A N 1
ATOM 746 C CA . ILE A 1 96 ? -3.494 1.176 16.574 1.00 74.19 96 ILE A CA 1
ATOM 747 C C . ILE A 1 96 ? -4.644 0.418 17.239 1.00 74.19 96 ILE A C 1
ATOM 749 O O . ILE A 1 96 ? -4.467 -0.712 17.690 1.00 74.19 96 ILE A O 1
ATOM 753 N N . ASN A 1 97 ? -5.849 0.998 17.202 1.00 79.06 97 ASN A N 1
ATOM 754 C CA . ASN A 1 97 ? -7.103 0.334 17.570 1.00 79.06 97 ASN A CA 1
ATOM 755 C C . ASN A 1 97 ? -8.017 0.191 16.342 1.00 79.06 97 ASN A C 1
ATOM 757 O O . ASN A 1 97 ? -8.432 1.185 15.747 1.00 79.06 97 ASN A O 1
ATOM 761 N N . GLY A 1 98 ? -8.352 -1.048 15.969 1.00 87.12 98 GLY A N 1
ATOM 762 C CA . GLY A 1 98 ? -9.310 -1.348 14.897 1.00 87.12 98 GLY A CA 1
ATOM 763 C C . GLY A 1 98 ? -8.758 -1.132 13.483 1.00 87.12 98 GLY A C 1
ATOM 764 O O . GLY A 1 98 ? -9.126 -0.177 12.807 1.00 87.12 98 GLY A O 1
ATOM 765 N N . VAL A 1 99 ? -7.903 -2.036 13.001 1.00 90.69 99 VAL A N 1
ATOM 766 C CA . VAL A 1 99 ? -7.497 -2.074 11.585 1.00 90.69 99 VAL A CA 1
ATOM 767 C C . VAL A 1 99 ? -8.191 -3.237 10.898 1.00 90.69 99 VAL A C 1
ATOM 769 O O . VAL A 1 99 ? -8.097 -4.374 11.351 1.00 90.69 99 VAL A O 1
ATOM 772 N N . THR A 1 100 ? -8.867 -2.960 9.788 1.00 95.00 100 THR A N 1
ATOM 773 C CA . THR A 1 100 ? -9.392 -3.999 8.895 1.00 95.00 100 THR A CA 1
ATOM 774 C C . THR A 1 100 ? -8.547 -4.045 7.634 1.00 95.00 100 THR A C 1
ATOM 776 O O . THR A 1 100 ? -8.493 -3.057 6.910 1.00 95.00 100 THR A O 1
ATOM 779 N N . ILE A 1 101 ? -7.924 -5.186 7.343 1.00 95.00 101 ILE A N 1
ATOM 780 C CA . ILE A 1 101 ? -7.238 -5.431 6.067 1.00 95.00 101 ILE A CA 1
ATOM 781 C C . ILE A 1 101 ? -8.088 -6.408 5.262 1.00 95.00 101 ILE A C 1
ATOM 783 O O . ILE A 1 101 ? -8.483 -7.453 5.780 1.00 95.00 101 ILE A O 1
ATOM 787 N N . LYS A 1 102 ? -8.386 -6.079 4.004 1.00 97.50 102 LYS A N 1
ATOM 788 C CA . LYS A 1 102 ? -9.178 -6.940 3.116 1.00 97.50 102 LYS A CA 1
ATOM 789 C C . LYS A 1 102 ? -8.727 -6.830 1.663 1.00 97.50 102 LYS A C 1
ATOM 791 O O . LYS A 1 102 ? -8.105 -5.848 1.277 1.00 97.50 102 LYS A O 1
ATOM 796 N N . ASN A 1 103 ? -9.085 -7.835 0.864 1.00 97.00 103 ASN A N 1
ATOM 797 C CA . ASN A 1 103 ? -8.852 -7.893 -0.586 1.00 97.00 103 ASN A CA 1
ATOM 798 C C . ASN A 1 103 ? -7.391 -7.663 -1.015 1.00 97.00 103 ASN A C 1
ATOM 800 O O . ASN A 1 103 ? -7.150 -7.163 -2.112 1.00 97.00 103 ASN A O 1
ATOM 804 N N . LEU A 1 104 ? -6.432 -8.003 -0.155 1.00 94.12 104 LEU A N 1
ATOM 805 C CA . LEU A 1 104 ? -5.008 -7.923 -0.455 1.00 94.12 104 LEU A CA 1
ATOM 806 C C . LEU A 1 104 ? -4.484 -9.298 -0.878 1.00 94.12 104 LEU A C 1
ATOM 808 O O . LEU A 1 104 ? -4.926 -10.310 -0.327 1.00 94.12 104 LEU A O 1
ATOM 812 N N . LYS A 1 105 ? -3.567 -9.318 -1.846 1.00 91.50 105 LYS A N 1
ATOM 813 C CA . LYS A 1 105 ? -2.828 -10.511 -2.271 1.00 91.50 105 LYS A CA 1
ATOM 814 C C . LYS A 1 105 ? -1.366 -10.438 -1.861 1.00 91.50 105 LYS A C 1
ATOM 816 O O . LYS A 1 105 ? -0.790 -9.326 -1.936 1.00 91.50 105 LYS A O 1
#